Protein AF-A0A372GTU1-F1 (afdb_monomer)

Nearest PDB structures (foldseek):
  5x3t-assembly1_G  TM=6.218E-01  e=1.122E+00  Mycobacterium tuberculosis H37Rv
  2bsq-assembly1_E  TM=5.059E-01  e=2.088E+00  Neisseria gonorrhoeae

Radius of gyration: 19.56 Å; Cα contacts (8 Å, |Δi|>4): 15; chains: 1; bounding box: 35×28×53 Å

pLDDT: mean 81.33, std 12.47, range [53.22, 96.5]

Solvent-accessible surface area (backbone atoms only — not comparable to full-atom values): 5446 Å² total; per-residue (Å²): 136,91,78,91,82,90,80,92,71,60,68,69,60,53,51,55,47,46,52,54,20,54,77,69,75,44,50,59,68,56,55,52,50,52,50,51,49,61,75,41,42,90,82,39,87,83,56,84,87,74,54,52,74,69,56,53,65,56,59,76,68,74,80,71,63,98,83,66,57,67,65,59,54,52,50,53,54,48,24,69,74,73,73,100

Sequence (84 aa):
MNTKLTLTIEKEVIEIAKEYAKEKGQSLSEMVENYFKFVTVKRMKIKEKQLSPKVRKLRGIIKTDENFDYKQILTEELSKKYGV

Mean predicted aligned error: 13.16 Å

Foldseek 3Di:
DDDDDDDDDDPVVVVVLCVVCVVVVHHSVRVVVVVVCVVCCVVDPDDLVPDDPVVNVVPPPDDDPPPDDVVVVVVVVCCVVVVD

Secondary structure (DSSP, 8-state):
----------HHHHHHHHHHHHHTT--HHHHHHHHHHHHHTTTS---GGGS-HHHHHHTTTS---TT--HHHHHHHHHHHHHT-

Structure (mmCIF, N/CA/C/O backbone):
data_AF-A0A372GTU1-F1
#
_entry.id   AF-A0A372GTU1-F1
#
loop_
_atom_site.group_PDB
_atom_site.id
_atom_site.type_symbol
_atom_site.label_atom_id
_atom_site.label_alt_id
_atom_site.label_comp_id
_atom_site.label_asym_id
_atom_site.label_entity_id
_atom_site.label_seq_id
_atom_site.pdbx_PDB_ins_code
_atom_site.Cartn_x
_atom_site.Cartn_y
_atom_site.Cartn_z
_atom_site.occupancy
_atom_site.B_iso_or_equiv
_atom_site.auth_seq_id
_atom_site.auth_comp_id
_atom_site.auth_asym_id
_atom_site.auth_atom_id
_atom_site.pdbx_PDB_model_num
ATOM 1 N N . MET A 1 1 ? 10.086 -9.889 12.092 1.00 56.91 1 MET A N 1
ATOM 2 C CA . MET A 1 1 ? 9.536 -9.354 13.355 1.00 56.91 1 MET A CA 1
ATOM 3 C C . MET A 1 1 ? 8.515 -8.301 12.992 1.00 56.91 1 MET A C 1
ATOM 5 O O . MET A 1 1 ? 8.826 -7.477 12.141 1.00 56.91 1 MET A O 1
ATOM 9 N N . ASN A 1 2 ? 7.331 -8.347 13.599 1.00 74.38 2 ASN A N 1
ATOM 10 C CA . ASN A 1 2 ? 6.297 -7.340 13.376 1.00 74.38 2 ASN A CA 1
ATOM 11 C C . ASN A 1 2 ? 6.375 -6.327 14.519 1.00 74.38 2 ASN A C 1
ATOM 13 O O . ASN A 1 2 ? 6.368 -6.720 15.685 1.00 74.38 2 ASN A O 1
ATOM 17 N N . THR A 1 3 ? 6.479 -5.045 14.188 1.00 87.38 3 THR A N 1
ATOM 18 C CA . THR A 1 3 ? 6.516 -3.941 15.153 1.00 87.38 3 THR A CA 1
ATOM 19 C C . THR A 1 3 ? 5.272 -3.077 14.978 1.00 87.38 3 THR A C 1
ATOM 21 O O . THR A 1 3 ? 4.749 -2.939 13.873 1.00 87.38 3 THR A O 1
ATOM 24 N N . LYS A 1 4 ? 4.756 -2.521 16.079 1.00 89.12 4 LYS A N 1
ATOM 25 C CA . LYS A 1 4 ? 3.620 -1.594 16.029 1.00 89.12 4 LYS A CA 1
ATOM 26 C C . LYS A 1 4 ? 4.140 -0.187 15.742 1.00 89.12 4 LYS A C 1
ATOM 28 O O . LYS A 1 4 ? 5.046 0.278 16.426 1.00 89.12 4 LYS A O 1
ATOM 33 N N . LEU A 1 5 ? 3.553 0.468 14.745 1.00 86.94 5 LEU A N 1
ATOM 34 C CA . LEU A 1 5 ? 3.786 1.870 14.418 1.00 86.94 5 LEU A CA 1
ATOM 35 C C . LEU A 1 5 ? 2.500 2.646 14.707 1.00 86.94 5 LEU A C 1
ATOM 37 O O . LEU A 1 5 ? 1.452 2.319 14.152 1.00 86.94 5 LEU A O 1
ATOM 41 N N . THR A 1 6 ? 2.582 3.657 15.567 1.00 90.38 6 THR A N 1
ATOM 42 C CA . THR A 1 6 ? 1.461 4.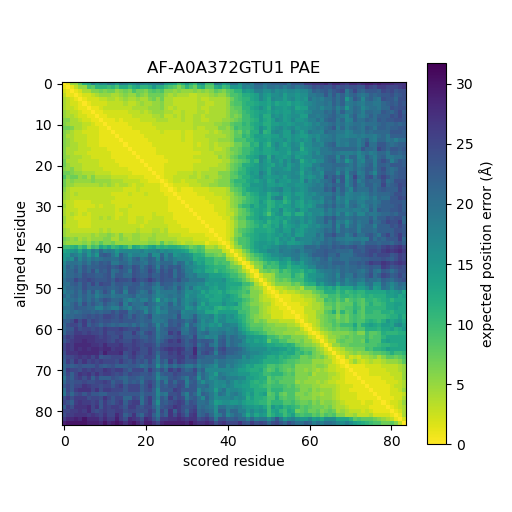558 15.862 1.00 90.38 6 THR A CA 1
ATOM 43 C C . THR A 1 6 ? 1.634 5.831 15.045 1.00 90.38 6 THR A C 1
ATOM 45 O O . THR A 1 6 ? 2.681 6.469 15.121 1.00 90.38 6 THR A O 1
ATOM 48 N N . LEU A 1 7 ? 0.621 6.187 14.255 1.00 87.38 7 LEU A N 1
ATOM 49 C CA . LEU A 1 7 ? 0.604 7.388 13.419 1.00 87.38 7 LEU A CA 1
ATOM 50 C C . LEU A 1 7 ? -0.538 8.297 13.867 1.00 87.38 7 LEU A C 1
ATOM 52 O O . LEU A 1 7 ? -1.643 7.818 14.120 1.00 87.38 7 LEU A O 1
ATOM 56 N N . THR A 1 8 ? -0.279 9.599 13.929 1.00 93.19 8 THR A N 1
ATOM 57 C CA . THR A 1 8 ? -1.317 10.610 14.155 1.00 93.19 8 THR A CA 1
ATOM 58 C C . THR A 1 8 ? -1.821 11.085 12.801 1.00 93.19 8 THR A C 1
ATOM 60 O O . THR A 1 8 ? -1.053 11.633 12.015 1.00 93.19 8 THR A O 1
ATOM 63 N N . ILE A 1 9 ? -3.097 10.835 12.518 1.00 92.00 9 ILE A N 1
ATOM 64 C CA . ILE A 1 9 ? -3.772 11.188 11.265 1.00 92.00 9 ILE A CA 1
ATOM 65 C C . ILE A 1 9 ? -5.148 11.751 11.629 1.00 92.00 9 ILE A C 1
ATOM 67 O O . ILE A 1 9 ? -5.719 11.394 12.661 1.00 92.00 9 ILE A O 1
ATOM 71 N N . GLU A 1 10 ? -5.675 12.635 10.791 1.00 96.50 10 GLU A N 1
ATOM 72 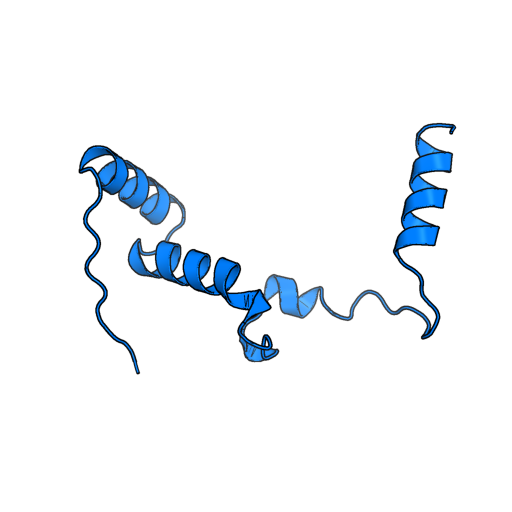C CA . GLU A 1 10 ? -7.024 13.174 10.929 1.00 96.50 10 GLU A CA 1
ATOM 73 C C . GLU A 1 10 ? -8.087 12.068 10.948 1.00 96.50 10 GLU A C 1
ATOM 75 O O . GLU A 1 10 ? -8.027 11.088 10.199 1.00 96.50 10 GLU A O 1
ATOM 80 N N . LYS A 1 11 ? -9.096 12.238 11.808 1.00 94.06 11 LY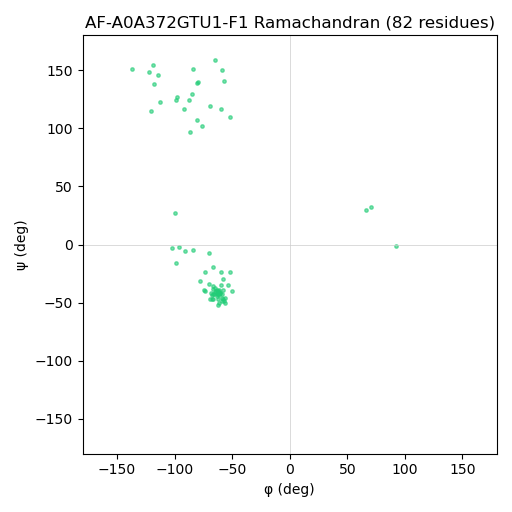S A N 1
ATOM 81 C CA . LYS A 1 11 ? -10.156 11.244 12.012 1.00 94.06 11 LYS A CA 1
ATOM 82 C C . LYS A 1 11 ? -10.958 10.976 10.735 1.00 94.06 11 LYS A C 1
ATOM 84 O O . LYS A 1 11 ? -11.289 9.827 10.467 1.00 94.06 11 LYS A O 1
ATOM 89 N N . GLU A 1 12 ? -11.241 12.014 9.953 1.00 96.25 12 GLU A N 1
ATOM 90 C CA . GLU A 1 12 ? -11.998 11.905 8.698 1.00 96.25 12 GLU A CA 1
ATOM 91 C C . GLU A 1 12 ? -11.274 11.012 7.686 1.00 96.25 12 GLU A C 1
ATOM 93 O O . GLU A 1 12 ? -11.866 10.103 7.107 1.00 96.25 12 GLU A O 1
ATOM 98 N N . VAL A 1 13 ? -9.957 11.188 7.565 1.00 94.38 13 VAL A N 1
ATOM 99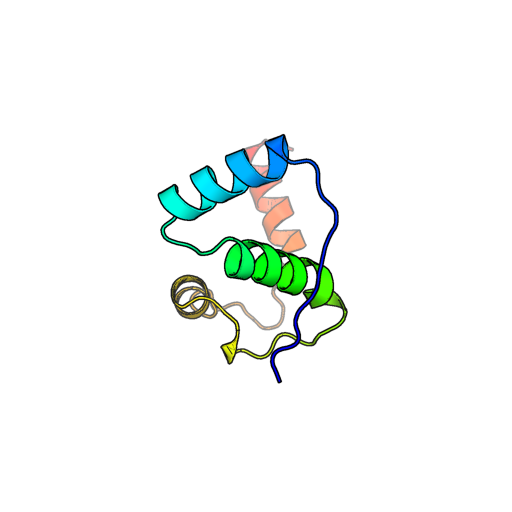 C CA . VAL A 1 13 ? -9.104 10.365 6.700 1.00 94.38 13 VAL A CA 1
ATOM 100 C C . VAL A 1 13 ? -9.096 8.904 7.157 1.00 94.38 13 VAL A C 1
ATOM 102 O O . VAL A 1 13 ? -9.140 8.001 6.323 1.00 94.38 13 VAL A O 1
ATOM 105 N N . ILE A 1 14 ? -9.071 8.651 8.472 1.00 93.12 14 ILE A N 1
ATOM 106 C CA . ILE A 1 14 ? -9.112 7.287 9.024 1.00 93.12 14 ILE A CA 1
ATOM 107 C C . ILE A 1 14 ? -10.416 6.575 8.642 1.00 93.12 14 ILE A C 1
ATOM 109 O O . ILE A 1 14 ? -10.376 5.395 8.293 1.00 93.12 14 ILE A O 1
ATOM 113 N N . GLU A 1 15 ? -11.557 7.260 8.700 1.00 94.56 15 GLU A N 1
ATOM 114 C CA . GLU A 1 15 ? -12.852 6.654 8.375 1.00 94.56 15 GLU A CA 1
ATOM 115 C C . GLU A 1 15 ? -12.974 6.333 6.881 1.00 94.56 15 GLU A C 1
ATOM 117 O O . GLU A 1 15 ? -13.273 5.189 6.533 1.00 94.56 15 GLU A O 1
ATOM 122 N N . ILE A 1 16 ? -12.612 7.275 6.004 1.00 94.81 16 ILE A N 1
ATOM 123 C CA . ILE A 1 16 ? -12.597 7.050 4.548 1.00 94.81 16 ILE A CA 1
ATOM 124 C C . ILE A 1 16 ? -11.655 5.891 4.189 1.00 94.81 16 ILE A C 1
ATOM 126 O O . ILE A 1 16 ? -11.990 5.016 3.389 1.00 94.81 16 ILE A O 1
ATOM 130 N N . ALA A 1 17 ? -10.474 5.836 4.811 1.00 92.75 17 ALA A N 1
ATOM 131 C CA . ALA A 1 17 ? -9.509 4.774 4.550 1.00 92.75 17 ALA A CA 1
ATOM 132 C C . ALA A 1 17 ? -10.001 3.396 5.026 1.00 92.75 17 ALA A C 1
ATOM 134 O O . ALA A 1 17 ? -9.734 2.391 4.364 1.00 92.75 17 ALA A O 1
ATOM 135 N N . LYS A 1 18 ? -10.729 3.321 6.150 1.00 93.00 18 LYS A N 1
ATOM 136 C CA . LYS A 1 18 ? -11.348 2.069 6.618 1.00 93.00 18 LYS A CA 1
ATOM 137 C C . LYS A 1 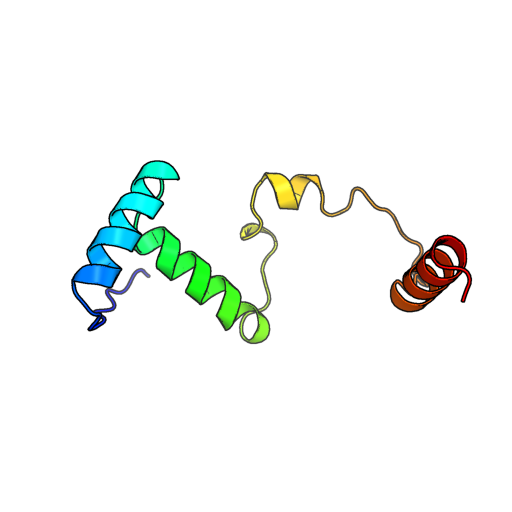18 ? -12.433 1.582 5.665 1.00 93.00 18 LYS A C 1
ATOM 139 O O . LYS A 1 18 ? -12.493 0.381 5.405 1.00 93.00 18 LYS A O 1
ATOM 144 N N . GLU A 1 19 ? -13.276 2.486 5.172 1.00 95.31 19 GLU A N 1
ATOM 145 C CA . GLU A 1 19 ? -14.328 2.154 4.212 1.00 95.31 19 GLU A CA 1
ATOM 146 C C . GLU A 1 19 ? -13.719 1.599 2.922 1.00 95.31 19 GLU A C 1
ATOM 148 O O . GLU A 1 19 ? -14.020 0.469 2.536 1.00 95.31 19 GLU A O 1
ATOM 153 N N . TYR A 1 20 ? -12.736 2.307 2.361 1.00 93.38 20 TYR A N 1
ATOM 154 C CA . TYR A 1 20 ? -11.989 1.852 1.190 1.00 93.38 20 TYR A CA 1
ATOM 155 C C . TYR A 1 20 ? -11.330 0.480 1.400 1.00 93.38 20 TYR A C 1
ATOM 157 O O . TYR A 1 20 ? -11.421 -0.410 0.550 1.00 93.38 20 TYR A O 1
ATOM 165 N N . ALA A 1 21 ? -10.668 0.276 2.544 1.00 93.25 21 ALA A N 1
ATOM 166 C CA . ALA A 1 21 ? -10.017 -0.992 2.856 1.00 93.25 21 ALA A CA 1
ATOM 167 C C . ALA A 1 21 ? -11.040 -2.141 2.930 1.00 93.25 21 ALA A C 1
ATOM 169 O O . ALA A 1 21 ? -10.809 -3.216 2.370 1.00 93.25 21 ALA A O 1
ATOM 170 N N . LYS A 1 22 ? -12.211 -1.894 3.533 1.00 93.31 22 LYS A N 1
ATOM 171 C CA . LYS A 1 22 ? -13.309 -2.864 3.623 1.00 93.31 22 LYS A CA 1
ATOM 172 C C . LYS A 1 22 ? -13.863 -3.234 2.248 1.00 93.31 22 LYS A C 1
ATOM 174 O O . LYS A 1 22 ? -14.033 -4.421 1.982 1.00 93.31 22 LYS A O 1
ATOM 179 N N . GLU A 1 23 ? -14.085 -2.261 1.364 1.00 93.44 23 GLU A N 1
ATOM 180 C CA . GLU A 1 23 ? -14.530 -2.508 -0.018 1.00 93.44 23 GLU A CA 1
ATOM 181 C C . GLU A 1 23 ? -13.545 -3.377 -0.808 1.00 93.44 23 GLU A C 1
ATOM 183 O O . GLU A 1 23 ? -13.942 -4.199 -1.633 1.00 93.44 23 GLU A O 1
ATOM 188 N N . LYS A 1 24 ? -12.243 -3.217 -0.549 1.00 87.88 24 LYS A N 1
ATOM 189 C CA . LYS A 1 24 ? -11.183 -4.016 -1.179 1.00 87.88 24 LYS A CA 1
ATOM 190 C C . LYS A 1 24 ? -10.930 -5.358 -0.491 1.00 87.88 24 LYS A C 1
ATOM 192 O O . LYS A 1 24 ? -10.130 -6.138 -1.005 1.00 87.88 24 LYS A O 1
ATOM 197 N N . GLY A 1 25 ? -11.591 -5.642 0.634 1.00 91.00 25 GLY A N 1
ATOM 198 C CA . GLY A 1 25 ? -11.351 -6.845 1.434 1.00 91.00 25 GLY A CA 1
ATOM 199 C C . GLY A 1 25 ? -9.958 -6.875 2.071 1.00 91.00 25 GLY A C 1
ATOM 200 O O . GLY A 1 25 ? -9.386 -7.948 2.243 1.00 91.00 25 GLY A O 1
ATOM 201 N N . GLN A 1 26 ? -9.393 -5.706 2.377 1.00 89.81 26 GLN A N 1
ATOM 202 C CA . GLN A 1 26 ? -8.049 -5.530 2.930 1.00 89.81 26 GLN A CA 1
ATOM 203 C C 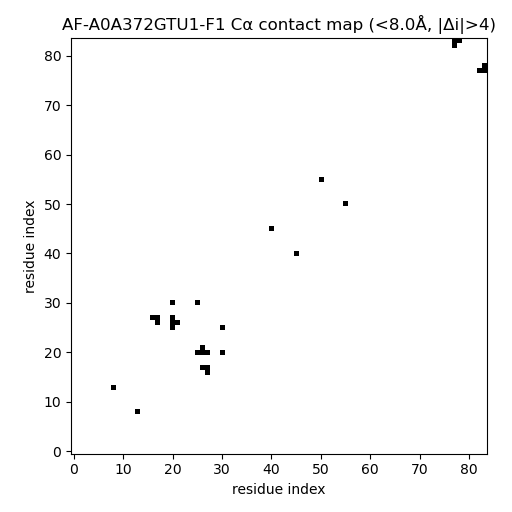. GLN A 1 26 ? -8.123 -4.860 4.304 1.00 89.81 26 GLN A C 1
ATOM 205 O O . GLN A 1 26 ? -9.065 -4.132 4.613 1.00 89.81 26 GLN A O 1
ATOM 210 N N . SER A 1 27 ? -7.117 -5.081 5.151 1.00 91.94 27 SER A N 1
ATOM 211 C CA . SER A 1 27 ? -7.012 -4.332 6.409 1.00 91.94 27 SER A CA 1
ATOM 212 C C . SER A 1 27 ? -6.332 -2.977 6.193 1.00 91.94 27 SER A C 1
ATOM 214 O O . SER A 1 27 ? -5.464 -2.836 5.330 1.00 91.94 27 SER A O 1
ATOM 216 N N . LEU A 1 28 ? -6.665 -1.982 7.023 1.00 90.31 28 LEU A N 1
ATOM 217 C CA . LEU A 1 28 ? -5.996 -0.675 6.983 1.00 90.31 28 LEU A CA 1
ATOM 218 C C . LEU A 1 28 ? -4.478 -0.811 7.208 1.00 90.31 28 LEU A C 1
ATOM 220 O O . LEU A 1 28 ? -3.682 -0.156 6.540 1.00 90.31 28 LEU A O 1
ATOM 224 N N . SER A 1 29 ? -4.067 -1.706 8.111 1.00 90.06 29 SER A N 1
ATOM 225 C CA . SER A 1 29 ? -2.652 -1.998 8.360 1.00 90.06 29 SER A CA 1
ATOM 226 C C . SER A 1 29 ? -1.955 -2.580 7.131 1.00 90.06 29 SER A C 1
ATOM 228 O O . SER A 1 29 ? -0.856 -2.146 6.803 1.00 90.06 29 SER A O 1
ATOM 230 N N . GLU A 1 30 ? -2.599 -3.509 6.420 1.00 89.56 30 GLU A N 1
ATOM 231 C CA . GLU A 1 30 ? -2.065 -4.090 5.183 1.00 89.56 30 GLU A CA 1
ATOM 232 C C . GLU A 1 30 ? -1.953 -3.046 4.066 1.00 89.56 30 GLU A C 1
ATOM 234 O O . GLU A 1 30 ? -0.947 -3.005 3.355 1.00 89.56 30 GLU A O 1
ATOM 239 N N . MET A 1 31 ? -2.947 -2.161 3.938 1.00 89.69 31 MET A N 1
ATOM 240 C CA . MET A 1 31 ? -2.924 -1.057 2.977 1.00 89.69 31 MET A CA 1
ATOM 241 C C . MET A 1 31 ? -1.714 -0.139 3.209 1.00 89.69 31 MET A C 1
ATOM 243 O O . MET A 1 31 ? -0.958 0.148 2.278 1.00 89.69 31 MET A O 1
ATOM 247 N N . VAL A 1 32 ? -1.488 0.272 4.459 1.00 91.12 32 VAL A N 1
ATOM 248 C CA . VAL A 1 32 ? -0.362 1.139 4.839 1.00 91.12 32 VAL A CA 1
ATOM 249 C C . VAL A 1 32 ? 0.979 0.412 4.698 1.00 91.12 32 VAL A C 1
ATOM 251 O O . VAL A 1 32 ? 1.939 0.981 4.176 1.00 91.12 32 VAL A O 1
ATOM 254 N N . GLU A 1 33 ? 1.060 -0.859 5.097 1.00 88.88 33 GLU A N 1
ATOM 255 C CA . GLU A 1 33 ? 2.274 -1.666 4.948 1.00 88.88 33 GLU A CA 1
ATOM 256 C C . GLU A 1 33 ? 2.666 -1.828 3.473 1.00 88.88 33 GLU A C 1
ATOM 258 O O . GLU A 1 33 ? 3.842 -1.700 3.127 1.00 88.88 33 GLU A O 1
ATOM 263 N N . ASN A 1 34 ? 1.696 -2.061 2.587 1.00 86.88 34 ASN A N 1
ATOM 264 C CA . ASN A 1 34 ? 1.936 -2.161 1.148 1.00 86.88 34 ASN A CA 1
ATOM 265 C C . ASN A 1 34 ? 2.436 -0.840 0.558 1.00 86.88 34 ASN A C 1
ATOM 267 O O . ASN A 1 34 ? 3.364 -0.850 -0.255 1.00 86.88 34 ASN A O 1
ATOM 271 N N . TYR A 1 35 ? 1.887 0.291 1.005 1.00 87.94 35 TYR A N 1
ATOM 272 C CA . TYR A 1 35 ? 2.400 1.602 0.620 1.00 87.94 35 TYR A CA 1
ATOM 273 C C . TYR A 1 35 ? 3.846 1.800 1.091 1.00 87.94 35 TYR A C 1
ATOM 275 O O . TYR A 1 35 ? 4.709 2.161 0.290 1.00 87.94 35 TYR A O 1
ATOM 283 N N . PHE A 1 36 ? 4.154 1.482 2.354 1.00 88.94 36 PHE A N 1
ATOM 284 C CA . PHE A 1 36 ? 5.520 1.564 2.874 1.00 88.94 36 PHE A CA 1
ATOM 285 C C . PHE A 1 36 ? 6.493 0.649 2.136 1.00 88.94 36 PHE A C 1
ATOM 287 O O . PHE A 1 36 ? 7.598 1.083 1.807 1.00 88.94 36 PHE A O 1
ATOM 294 N N . LYS A 1 37 ? 6.090 -0.581 1.800 1.00 85.38 37 LYS A N 1
ATOM 295 C CA . LYS A 1 37 ? 6.879 -1.468 0.934 1.00 85.38 37 LYS A CA 1
ATOM 296 C C . LYS A 1 37 ? 7.167 -0.788 -0.397 1.00 85.38 37 LYS A C 1
ATOM 298 O O . LYS A 1 37 ? 8.331 -0.692 -0.762 1.00 85.38 37 LYS A O 1
ATOM 303 N N . PHE A 1 38 ? 6.146 -0.250 -1.068 1.00 82.19 38 PHE A N 1
ATOM 304 C CA . PHE A 1 38 ? 6.292 0.432 -2.355 1.00 82.19 38 PHE A CA 1
ATOM 305 C C . PHE A 1 38 ? 7.286 1.602 -2.300 1.00 82.19 38 PHE A C 1
ATOM 307 O O . PHE A 1 38 ? 8.204 1.659 -3.118 1.00 82.19 38 PHE A O 1
ATOM 314 N N . VAL A 1 39 ? 7.179 2.496 -1.312 1.00 83.94 39 VAL A N 1
ATOM 315 C CA . VAL A 1 39 ? 8.090 3.654 -1.210 1.00 83.94 39 VAL A CA 1
ATOM 316 C C . VAL A 1 39 ? 9.500 3.276 -0.742 1.00 83.94 39 VAL A C 1
ATOM 318 O O . VAL A 1 39 ? 10.464 3.977 -1.050 1.00 83.94 39 VAL A O 1
ATOM 321 N N . THR A 1 40 ? 9.661 2.147 -0.045 1.00 82.75 40 THR A N 1
ATOM 322 C CA . THR A 1 40 ? 10.973 1.649 0.407 1.00 82.75 40 THR A CA 1
ATOM 323 C C . THR A 1 40 ? 11.656 0.706 -0.587 1.00 82.75 40 THR A C 1
ATOM 325 O O . THR A 1 40 ? 12.833 0.396 -0.396 1.00 82.75 40 THR A O 1
ATOM 328 N N . VAL A 1 41 ? 10.997 0.324 -1.694 1.00 69.00 41 VAL A N 1
ATOM 329 C CA . VAL A 1 41 ? 11.543 -0.560 -2.747 1.00 69.00 41 VAL A CA 1
ATOM 330 C C . VAL A 1 41 ? 12.925 -0.118 -3.239 1.00 69.00 41 VAL A C 1
ATOM 332 O O . VAL A 1 41 ? 13.799 -0.955 -3.430 1.00 69.00 41 VAL A O 1
ATOM 335 N N . LYS A 1 42 ? 13.189 1.184 -3.414 1.00 57.56 42 LYS A N 1
ATOM 336 C CA . LYS A 1 42 ? 14.521 1.638 -3.870 1.00 57.56 42 LYS A CA 1
ATOM 337 C C . LYS A 1 42 ? 15.639 1.383 -2.847 1.00 57.56 42 LYS A C 1
ATOM 339 O O . LYS A 1 42 ? 16.805 1.365 -3.221 1.00 57.56 42 LYS A O 1
ATOM 344 N N . ARG A 1 43 ? 15.296 1.184 -1.570 1.00 54.69 43 ARG A N 1
ATOM 345 C CA . ARG A 1 43 ? 16.236 0.897 -0.472 1.00 54.69 43 ARG A CA 1
ATOM 346 C C . ARG A 1 43 ? 16.326 -0.595 -0.136 1.00 54.69 43 ARG A C 1
ATOM 348 O O . ARG A 1 43 ? 17.284 -1.009 0.508 1.00 54.69 43 ARG A O 1
ATOM 355 N N . MET A 1 44 ? 15.373 -1.411 -0.587 1.00 54.62 44 MET A N 1
ATOM 356 C CA . MET A 1 44 ? 15.356 -2.858 -0.370 1.00 54.62 44 MET A CA 1
ATOM 357 C C . MET A 1 44 ? 15.370 -3.594 -1.709 1.00 54.62 44 MET A C 1
ATOM 359 O O . MET A 1 44 ? 14.402 -3.529 -2.458 1.00 54.62 44 MET A O 1
ATOM 363 N N . LYS A 1 45 ? 16.438 -4.352 -2.007 1.00 53.22 45 LYS A N 1
ATOM 364 C CA . LYS A 1 45 ? 16.453 -5.274 -3.159 1.00 53.22 45 LYS A CA 1
ATOM 365 C C . LYS A 1 45 ? 15.214 -6.179 -3.083 1.00 53.22 45 LYS A C 1
ATOM 367 O O . LYS A 1 45 ? 15.139 -7.029 -2.192 1.00 53.22 45 LYS A O 1
ATOM 372 N N . ILE A 1 46 ? 14.244 -5.986 -3.984 1.00 54.50 46 ILE A N 1
ATOM 373 C CA . ILE A 1 46 ? 13.016 -6.791 -4.028 1.00 54.50 46 ILE A CA 1
ATOM 374 C C . ILE A 1 46 ? 13.420 -8.252 -4.235 1.00 54.50 46 ILE A C 1
ATOM 376 O O . ILE A 1 46 ? 13.996 -8.611 -5.261 1.00 54.50 46 ILE A O 1
ATOM 380 N N . LYS A 1 47 ? 13.116 -9.109 -3.257 1.00 56.25 47 LYS A N 1
ATOM 381 C CA . LYS A 1 47 ? 13.246 -10.564 -3.406 1.00 56.25 47 LYS A CA 1
ATOM 382 C C . LYS A 1 47 ? 12.020 -11.087 -4.155 1.00 56.25 47 LYS A C 1
ATOM 384 O O . LYS A 1 47 ? 10.901 -10.691 -3.844 1.00 56.25 47 LYS A O 1
ATOM 389 N N . GLU A 1 48 ? 12.206 -12.026 -5.085 1.00 54.16 48 GLU A N 1
ATOM 390 C CA . GLU A 1 48 ? 11.14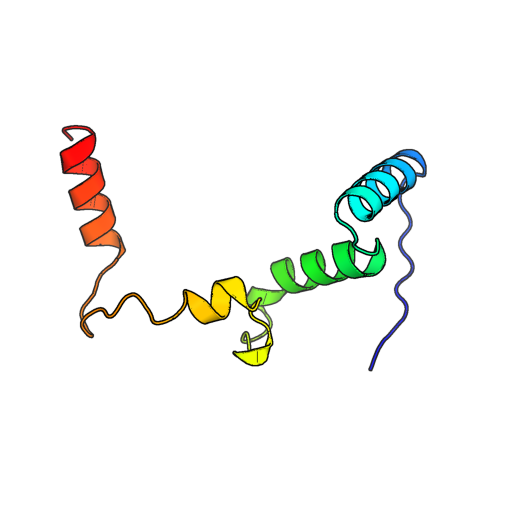3 -12.564 -5.962 1.00 54.16 48 GLU A CA 1
ATOM 391 C C . GLU A 1 48 ? 9.884 -13.070 -5.236 1.00 54.16 48 GLU A C 1
ATOM 393 O O . GLU A 1 48 ? 8.797 -13.083 -5.810 1.00 54.16 48 GLU A O 1
ATOM 398 N N . LYS A 1 49 ? 10.006 -13.446 -3.957 1.00 57.44 49 LYS A N 1
ATOM 399 C CA . LYS A 1 49 ? 8.885 -13.875 -3.107 1.00 57.44 49 LYS A CA 1
ATOM 400 C C . LYS A 1 49 ? 7.908 -12.753 -2.712 1.00 57.44 49 LYS A C 1
ATOM 402 O O . LYS A 1 49 ? 6.887 -13.065 -2.115 1.00 57.44 49 LYS A O 1
ATOM 407 N N . GLN A 1 50 ? 8.194 -11.484 -3.013 1.00 61.00 50 GLN A N 1
ATOM 408 C CA . GLN A 1 50 ? 7.334 -10.343 -2.653 1.00 61.00 50 GLN A CA 1
ATOM 409 C C . GLN A 1 50 ? 6.379 -9.893 -3.771 1.00 61.00 50 GLN A C 1
ATOM 411 O O . GLN A 1 50 ? 5.594 -8.970 -3.571 1.00 61.00 50 GLN A O 1
ATOM 416 N N . LEU A 1 51 ? 6.431 -10.516 -4.951 1.00 65.81 51 LEU A N 1
ATOM 417 C CA . LEU A 1 51 ? 5.538 -10.167 -6.056 1.00 65.81 51 LEU A CA 1
ATOM 418 C C . LEU A 1 51 ? 4.157 -10.800 -5.855 1.00 65.81 51 LEU A C 1
ATOM 420 O O . LEU A 1 51 ? 4.054 -11.968 -5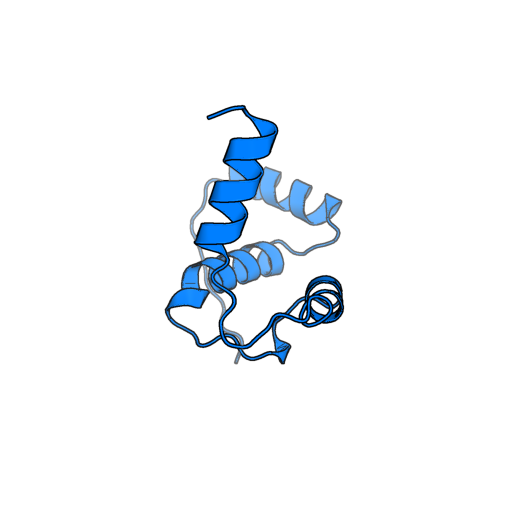.475 1.00 65.81 51 LEU A O 1
ATOM 424 N N . SER A 1 52 ? 3.093 -10.053 -6.166 1.00 73.62 52 SER A N 1
ATOM 425 C CA . SER A 1 52 ? 1.740 -10.613 -6.150 1.00 73.62 52 SER A CA 1
ATOM 426 C C . SER A 1 52 ? 1.639 -11.797 -7.128 1.00 73.62 52 SER A C 1
ATOM 428 O O . SER A 1 52 ? 2.326 -11.799 -8.157 1.00 73.62 52 SER A O 1
ATOM 430 N N . PRO A 1 53 ? 0.774 -12.800 -6.876 1.00 71.88 53 PRO A N 1
ATOM 431 C CA . PRO A 1 53 ? 0.646 -13.970 -7.750 1.00 71.88 53 PRO A CA 1
ATOM 432 C C . PRO A 1 53 ? 0.384 -13.606 -9.217 1.00 71.88 53 PRO A C 1
ATOM 434 O O . PRO A 1 53 ? 0.902 -14.256 -10.122 1.00 71.88 53 PRO A O 1
ATOM 437 N N . LYS A 1 54 ? -0.376 -12.529 -9.456 1.00 73.44 54 LYS A N 1
ATOM 438 C CA . LYS A 1 54 ? -0.666 -12.010 -10.798 1.00 73.44 54 LYS A CA 1
ATOM 439 C C . LYS A 1 54 ? 0.590 -11.450 -11.469 1.00 73.44 54 LYS A C 1
ATOM 441 O O . LYS A 1 54 ? 0.882 -11.812 -12.602 1.00 73.44 54 LYS A O 1
ATOM 446 N N . VAL A 1 55 ? 1.371 -10.636 -10.759 1.00 75.31 55 VAL A N 1
ATOM 447 C CA . VAL A 1 55 ? 2.625 -10.067 -11.282 1.00 75.31 55 VAL A CA 1
ATOM 448 C C . VAL A 1 55 ? 3.674 -11.156 -11.501 1.00 75.31 55 VAL A C 1
ATOM 450 O O . VAL A 1 55 ? 4.370 -11.140 -12.510 1.00 75.31 55 VAL A O 1
ATOM 453 N N . ARG A 1 56 ? 3.748 -12.151 -10.610 1.00 73.75 56 ARG A N 1
ATOM 454 C CA . ARG A 1 56 ? 4.645 -13.302 -10.765 1.00 73.75 56 ARG A CA 1
ATOM 455 C C . ARG A 1 56 ? 4.323 -14.125 -12.011 1.00 73.75 56 ARG A C 1
ATOM 457 O O . ARG A 1 56 ? 5.252 -14.559 -12.675 1.00 73.75 56 ARG A O 1
ATOM 464 N N . LYS A 1 57 ? 3.038 -14.325 -12.325 1.00 73.56 57 LYS A N 1
ATOM 465 C CA . LYS A 1 57 ? 2.621 -15.006 -13.561 1.00 73.56 57 LYS A CA 1
ATOM 466 C C . LYS A 1 57 ? 3.015 -14.220 -14.809 1.00 73.56 57 LYS A C 1
ATOM 468 O O . LYS A 1 57 ? 3.392 -14.840 -15.786 1.00 73.56 57 LYS A O 1
ATOM 473 N N . LEU A 1 58 ? 2.929 -12.889 -14.771 1.00 77.69 58 LEU A N 1
ATOM 474 C CA . LEU A 1 58 ? 3.241 -12.020 -15.913 1.00 77.69 58 LEU A CA 1
ATOM 475 C C . LEU A 1 58 ? 4.752 -11.820 -16.126 1.00 77.69 58 LEU A C 1
ATOM 477 O O . LEU A 1 58 ? 5.208 -11.652 -17.257 1.00 77.69 58 LEU A O 1
ATOM 481 N N . ARG A 1 59 ? 5.542 -11.843 -15.049 1.00 68.88 59 ARG A N 1
ATOM 482 C CA . ARG A 1 59 ? 6.998 -11.674 -15.097 1.00 68.88 59 ARG A CA 1
ATOM 483 C C . ARG A 1 59 ? 7.654 -12.889 -15.761 1.00 68.88 59 ARG A C 1
ATOM 485 O O . ARG A 1 59 ? 7.554 -13.998 -15.252 1.00 68.88 59 ARG A O 1
ATOM 492 N N . GLY A 1 60 ? 8.355 -12.654 -16.870 1.00 66.44 60 GLY A N 1
ATOM 493 C CA . GLY A 1 60 ? 9.038 -13.694 -17.651 1.00 66.44 60 GLY A CA 1
ATOM 494 C C . GLY A 1 60 ? 8.210 -14.299 -18.791 1.00 66.44 60 GLY A C 1
ATOM 495 O O . GLY A 1 60 ? 8.732 -15.136 -19.520 1.00 66.44 60 GLY A O 1
ATOM 496 N N . ILE A 1 61 ? 6.952 -13.871 -18.981 1.00 75.56 61 ILE A N 1
ATOM 497 C CA . ILE A 1 61 ? 6.176 -14.212 -20.191 1.00 75.56 61 ILE A CA 1
ATOM 498 C C . ILE A 1 61 ? 6.806 -13.555 -21.419 1.00 75.56 61 ILE A C 1
ATOM 500 O O . ILE A 1 61 ? 6.929 -14.176 -22.471 1.00 75.56 61 ILE A O 1
ATOM 504 N N . ILE A 1 62 ? 7.209 -12.294 -21.272 1.00 72.94 62 ILE A N 1
ATOM 505 C CA . ILE A 1 62 ? 7.897 -11.560 -22.325 1.00 72.94 62 ILE A CA 1
ATOM 506 C C . ILE A 1 62 ? 9.360 -11.990 -22.281 1.00 72.94 62 ILE A C 1
ATOM 508 O O . ILE A 1 62 ? 10.087 -11.650 -21.346 1.00 72.94 62 ILE A O 1
ATOM 512 N N . LYS A 1 63 ? 9.756 -12.788 -23.270 1.00 71.12 63 LYS A N 1
ATOM 513 C CA . LYS A 1 63 ? 11.153 -13.122 -23.532 1.00 71.12 63 LYS A CA 1
ATOM 514 C C . LYS A 1 63 ? 11.710 -12.049 -24.452 1.00 71.12 63 LYS A C 1
ATOM 516 O O . LYS A 1 63 ? 11.131 -11.791 -25.503 1.00 71.12 63 LYS A O 1
ATOM 521 N N . THR A 1 64 ? 12.793 -11.420 -24.033 1.00 70.31 64 THR A N 1
ATOM 522 C CA . THR A 1 64 ? 13.502 -10.411 -24.814 1.00 70.31 64 THR A CA 1
ATOM 523 C C . THR A 1 64 ? 14.941 -10.860 -24.995 1.00 70.31 64 THR A C 1
ATOM 525 O O . THR A 1 64 ? 15.486 -11.519 -24.107 1.00 70.31 64 THR A O 1
ATOM 528 N N . ASP A 1 65 ? 15.551 -10.492 -26.115 1.00 78.94 65 ASP A N 1
ATOM 529 C CA . ASP A 1 65 ? 16.972 -10.740 -26.341 1.00 78.94 65 ASP A CA 1
ATOM 530 C C . ASP A 1 65 ? 17.832 -9.937 -25.351 1.00 78.94 65 ASP A C 1
ATOM 532 O O . ASP A 1 65 ? 17.386 -8.938 -24.780 1.00 78.94 65 ASP A O 1
ATOM 536 N N . GLU A 1 66 ? 19.079 -10.364 -25.138 1.00 72.25 66 GLU A N 1
ATOM 537 C CA . GLU A 1 66 ? 19.993 -9.728 -24.173 1.00 72.25 66 GLU A CA 1
ATOM 538 C C . GLU A 1 66 ? 20.260 -8.241 -24.484 1.00 72.25 66 GLU A C 1
ATOM 540 O O . GLU A 1 66 ? 20.530 -7.461 -23.574 1.00 72.25 66 GLU A O 1
ATOM 545 N N . ASN A 1 67 ? 20.091 -7.832 -25.747 1.00 74.38 67 ASN A N 1
ATOM 546 C CA . ASN A 1 67 ? 20.258 -6.456 -26.230 1.00 74.38 67 ASN A CA 1
ATOM 547 C C . ASN A 1 67 ? 18.931 -5.686 -26.382 1.00 74.38 67 ASN A C 1
ATOM 549 O O . ASN A 1 67 ? 18.815 -4.793 -27.220 1.00 74.38 67 ASN A O 1
ATOM 553 N N . PHE A 1 68 ? 17.903 -6.029 -25.606 1.00 78.50 68 PHE A N 1
ATOM 554 C CA . PHE A 1 68 ? 16.606 -5.358 -25.687 1.00 78.50 68 PHE A CA 1
ATOM 555 C C . PHE A 1 68 ? 16.623 -3.976 -25.014 1.00 78.50 68 PHE A C 1
ATOM 557 O O . PHE A 1 68 ? 16.507 -3.858 -23.790 1.00 78.50 68 PHE A O 1
ATOM 564 N N . ASP A 1 69 ? 16.710 -2.910 -25.814 1.00 82.94 69 ASP A N 1
ATOM 565 C CA . ASP A 1 69 ? 16.509 -1.540 -25.335 1.00 82.94 69 ASP A CA 1
ATOM 566 C C . ASP A 1 69 ? 15.021 -1.161 -25.378 1.00 82.94 69 ASP A C 1
ATOM 568 O O . ASP A 1 69 ? 14.476 -0.720 -26.394 1.00 82.94 69 ASP A O 1
ATOM 572 N N . TYR A 1 70 ? 14.356 -1.302 -24.228 1.00 82.12 70 TYR A N 1
ATOM 573 C CA . TYR A 1 70 ? 12.933 -0.989 -24.099 1.00 82.12 70 TYR A CA 1
ATOM 574 C C . TYR A 1 70 ? 12.596 0.461 -24.474 1.00 82.12 70 TYR A C 1
ATOM 576 O O . TYR A 1 70 ? 11.470 0.733 -24.889 1.00 82.12 70 TYR A O 1
ATOM 584 N N . LYS A 1 71 ? 13.530 1.406 -24.290 1.00 86.31 71 LYS A N 1
ATOM 585 C CA . LYS A 1 71 ? 13.268 2.828 -24.537 1.00 86.31 71 LYS A CA 1
ATOM 586 C C . LYS A 1 71 ? 13.231 3.122 -26.025 1.00 86.31 71 LYS A C 1
ATOM 588 O O . LYS A 1 71 ? 12.381 3.900 -26.451 1.00 86.31 71 LYS A O 1
ATOM 593 N N . GLN A 1 72 ? 14.122 2.498 -26.793 1.00 87.25 72 GLN A N 1
ATOM 594 C CA . GLN A 1 72 ? 14.169 2.654 -28.246 1.00 87.25 72 GLN A CA 1
ATOM 595 C C . GLN A 1 72 ? 12.874 2.148 -28.878 1.00 87.25 72 GLN A C 1
ATOM 597 O O . GLN A 1 72 ? 12.181 2.915 -29.539 1.00 87.25 72 GLN A O 1
ATOM 602 N N . ILE A 1 73 ? 12.475 0.916 -28.553 1.00 85.81 73 ILE A N 1
ATOM 603 C CA . ILE A 1 73 ? 11.253 0.298 -29.089 1.00 85.81 73 ILE A CA 1
ATOM 604 C C . ILE A 1 73 ? 10.007 1.088 -28.682 1.00 85.81 73 ILE A C 1
ATOM 606 O O . ILE A 1 73 ? 9.123 1.331 -29.499 1.00 85.81 73 ILE A O 1
ATOM 610 N N . LEU A 1 74 ? 9.933 1.530 -27.421 1.00 87.94 74 LEU A N 1
ATOM 611 C CA . LEU A 1 74 ? 8.815 2.353 -26.963 1.00 87.94 74 LEU A CA 1
ATOM 612 C C . LEU A 1 74 ? 8.722 3.662 -27.756 1.00 87.94 74 LEU A C 1
ATOM 614 O O . LEU A 1 74 ? 7.624 4.080 -28.109 1.00 87.94 74 LEU A O 1
ATOM 618 N N . THR A 1 75 ? 9.861 4.295 -28.033 1.00 89.25 75 THR A N 1
ATOM 619 C CA . THR A 1 75 ? 9.912 5.543 -28.802 1.00 89.25 75 THR A CA 1
ATOM 620 C C . THR A 1 75 ? 9.473 5.308 -30.245 1.00 89.25 75 THR A C 1
ATOM 622 O O . THR A 1 75 ? 8.607 6.030 -30.725 1.00 89.25 75 THR A O 1
ATOM 625 N N . GLU A 1 76 ? 9.976 4.261 -30.903 1.00 89.94 76 GLU A N 1
ATOM 626 C CA . GLU A 1 76 ? 9.584 3.899 -32.272 1.00 89.94 76 GLU A CA 1
ATOM 627 C C . GLU A 1 76 ? 8.085 3.611 -32.404 1.00 89.94 76 GLU A C 1
ATOM 629 O O . GLU A 1 76 ? 7.435 4.107 -33.323 1.00 89.94 76 GLU A O 1
ATOM 634 N N . GLU A 1 77 ? 7.506 2.836 -31.486 1.00 90.31 77 GLU A N 1
ATOM 635 C CA . GLU A 1 77 ? 6.081 2.491 -31.536 1.00 90.31 77 GLU A CA 1
ATOM 636 C C . GLU A 1 77 ? 5.178 3.693 -31.231 1.00 90.31 77 GLU A C 1
ATOM 638 O O . GLU A 1 77 ? 4.108 3.842 -31.828 1.00 90.31 77 GLU A O 1
ATOM 643 N N . LEU A 1 78 ? 5.609 4.595 -30.343 1.00 90.50 78 LEU A N 1
ATOM 644 C CA . LEU A 1 78 ? 4.911 5.859 -30.109 1.00 90.50 78 LEU A CA 1
ATOM 645 C C . LEU A 1 78 ? 4.995 6.772 -31.338 1.00 90.50 78 LEU A C 1
ATOM 647 O O . LEU A 1 78 ? 3.968 7.308 -31.751 1.00 90.50 78 LEU A O 1
ATOM 651 N N . SER A 1 79 ? 6.164 6.885 -31.966 1.00 89.75 79 SER A N 1
ATOM 652 C CA . SER A 1 79 ? 6.350 7.608 -33.227 1.00 89.75 79 SER A CA 1
ATOM 653 C C . SER A 1 79 ? 5.455 7.064 -34.340 1.00 89.75 79 SER A C 1
ATOM 655 O O . SER A 1 79 ? 4.727 7.830 -34.966 1.00 89.75 79 SER A O 1
ATOM 657 N N . LYS A 1 80 ? 5.388 5.738 -34.526 1.00 90.25 80 LYS A N 1
ATOM 658 C CA . LYS A 1 80 ? 4.479 5.103 -35.501 1.00 90.25 80 LYS A CA 1
ATOM 659 C C . LYS A 1 80 ? 3.009 5.393 -35.215 1.00 90.25 80 LYS A C 1
ATOM 661 O O . LYS A 1 80 ? 2.235 5.625 -36.138 1.00 90.25 80 LYS A O 1
ATOM 666 N N . LYS A 1 81 ? 2.607 5.352 -33.943 1.00 90.31 81 LYS A N 1
ATOM 667 C CA . LYS A 1 81 ? 1.210 5.544 -33.539 1.00 90.31 81 LYS A CA 1
ATOM 668 C C . LYS A 1 81 ? 0.755 6.998 -33.653 1.00 90.31 81 LYS A C 1
ATOM 670 O O . LYS A 1 81 ? -0.393 7.241 -34.017 1.00 90.31 81 LYS A O 1
ATOM 675 N N . TYR A 1 82 ? 1.621 7.939 -33.288 1.00 91.75 82 TYR A N 1
ATOM 676 C CA . TYR A 1 82 ? 1.299 9.366 -33.216 1.00 91.75 82 TYR A CA 1
ATOM 677 C C . TYR A 1 82 ? 1.838 10.178 -34.404 1.00 91.75 82 TYR A C 1
ATOM 679 O O . TYR A 1 82 ? 1.532 11.361 -34.502 1.00 91.75 82 TYR A O 1
ATOM 687 N N . GLY A 1 83 ? 2.573 9.545 -35.322 1.00 74.06 83 GLY A N 1
ATOM 688 C CA . GLY A 1 83 ? 3.055 10.150 -36.563 1.00 74.06 83 GLY A CA 1
ATOM 689 C C . GLY A 1 83 ? 4.152 11.198 -36.375 1.00 74.06 83 GLY A C 1
ATOM 690 O O . GLY A 1 83 ? 4.176 12.161 -37.138 1.00 74.06 83 GLY A O 1
ATOM 691 N N . VAL A 1 84 ? 5.011 11.039 -35.360 1.00 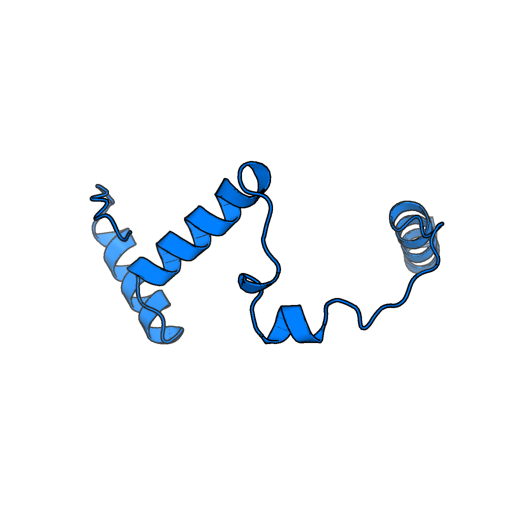61.97 84 VAL A N 1
ATOM 692 C CA . VAL A 1 84 ? 6.166 11.925 -35.103 1.00 61.97 84 VAL A CA 1
ATOM 693 C C . VAL A 1 84 ? 7.451 11.274 -35.577 1.00 61.97 84 VAL A C 1
ATOM 695 O O . VAL A 1 84 ? 7.705 10.130 -35.132 1.00 61.97 84 VAL A O 1
#